Protein AF-A0A2J8XL67-F1 (afdb_monomer)

Solvent-accessible surface area (backbone atoms only — not comparable to full-atom values): 4742 Å² total; per-residue (Å²): 135,86,78,85,84,71,80,68,80,69,81,75,44,69,42,72,53,61,86,71,50,52,68,76,61,64,54,53,75,57,47,67,77,44,43,75,46,77,48,77,49,76,39,78,95,70,48,27,38,38,45,33,39,32,31,75,82,82,46,74,50,81,44,81,42,67,48,77,40,79,49,77,82,127

Secondary structure (DSSP, 8-state):
------------EEE--HHHHTTTTS-HHHHHHHEEEEEEEEEGGGTEEEEEEEETTS-EEEEEEE-SEEE---

Organism: Pongo abelii (NCBI:txid9601)

Mean predicted aligned error: 8.39 Å

Structure (mmCIF, N/CA/C/O backbone):
data_AF-A0A2J8XL67-F1
#
_entry.id   AF-A0A2J8XL67-F1
#
loop_
_atom_site.group_PDB
_atom_site.id
_atom_site.type_symbol
_atom_site.label_atom_id
_atom_site.label_alt_id
_atom_site.label_comp_id
_atom_site.label_asym_id
_atom_site.label_entity_id
_atom_site.label_seq_id
_atom_site.pdbx_PDB_ins_code
_atom_site.Cartn_x
_atom_site.Cartn_y
_atom_site.Cartn_z
_atom_site.occupancy
_atom_site.B_iso_or_equiv
_atom_site.auth_seq_id
_atom_site.auth_comp_id
_atom_site.auth_asym_id
_atom_site.auth_atom_id
_atom_site.pdbx_PDB_model_num
ATOM 1 N N . MET A 1 1 ? -28.131 -19.468 -17.170 1.00 34.56 1 MET A N 1
ATOM 2 C CA . MET A 1 1 ? -27.658 -19.796 -15.810 1.00 34.56 1 MET A CA 1
ATOM 3 C C . MET A 1 1 ? -26.420 -18.942 -15.602 1.00 34.56 1 MET A C 1
ATOM 5 O O . MET A 1 1 ? -25.484 -19.118 -16.364 1.00 34.56 1 MET A O 1
ATOM 9 N N . SER A 1 2 ? -26.617 -17.768 -14.987 1.00 39.56 2 SER A N 1
ATOM 10 C CA . SER A 1 2 ? -26.217 -17.440 -13.594 1.00 39.56 2 SER A CA 1
ATOM 11 C 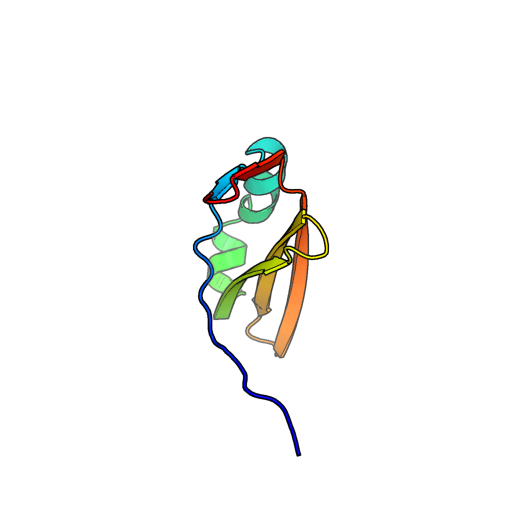C . SER A 1 2 ? -24.717 -17.105 -13.548 1.00 39.56 2 SER A C 1
ATOM 13 O O . SER A 1 2 ? -23.926 -17.899 -14.026 1.00 39.56 2 SER A O 1
ATOM 15 N N . GLU A 1 3 ? -24.248 -15.939 -13.115 1.00 41.00 3 GLU A N 1
ATOM 16 C CA . GLU A 1 3 ? -24.810 -14.928 -12.223 1.00 41.00 3 GLU A CA 1
ATOM 17 C C . GLU A 1 3 ? -24.504 -13.504 -12.700 1.00 41.00 3 GLU A C 1
ATOM 19 O O . GLU A 1 3 ? -23.513 -13.221 -13.365 1.00 41.00 3 GLU A O 1
ATOM 24 N N . ASN A 1 4 ? -25.420 -12.619 -12.329 1.00 42.72 4 ASN A N 1
ATOM 25 C CA . ASN A 1 4 ? -25.348 -11.176 -12.425 1.00 42.72 4 ASN A CA 1
ATOM 26 C C . ASN A 1 4 ? -24.147 -10.696 -11.588 1.00 42.72 4 ASN A C 1
ATOM 28 O O . ASN A 1 4 ? -24.240 -10.664 -10.359 1.00 42.72 4 ASN A O 1
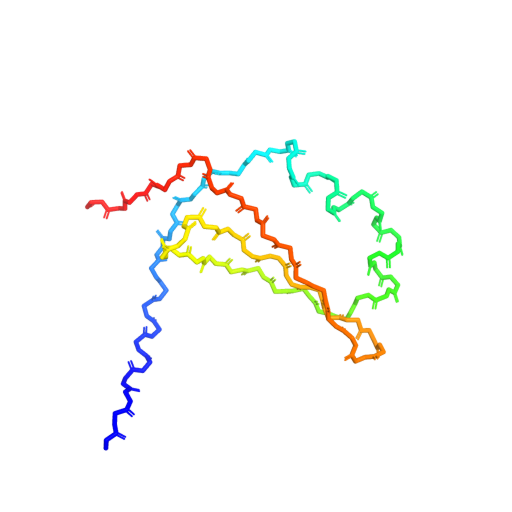ATOM 32 N N . GLU A 1 5 ? -23.026 -10.347 -12.225 1.00 46.22 5 GLU A N 1
ATOM 33 C CA . GLU A 1 5 ? -21.963 -9.567 -11.586 1.00 46.22 5 GLU A CA 1
ATOM 34 C C . GLU A 1 5 ? -22.526 -8.157 -11.381 1.00 46.22 5 GLU A C 1
ATOM 36 O O . GLU A 1 5 ? -22.348 -7.244 -12.185 1.00 46.22 5 GLU A O 1
ATOM 41 N N . LEU A 1 6 ? -23.345 -8.022 -10.336 1.00 46.66 6 LEU A N 1
ATOM 42 C CA . LEU A 1 6 ? -23.740 -6.743 -9.796 1.00 46.66 6 LEU A CA 1
ATOM 43 C C . LEU A 1 6 ? -22.443 -6.118 -9.284 1.00 46.66 6 LEU A C 1
ATOM 45 O O . LEU A 1 6 ? -22.057 -6.312 -8.131 1.00 46.66 6 LEU A O 1
ATOM 49 N N . ASP A 1 7 ? -21.788 -5.370 -10.169 1.00 48.66 7 ASP A N 1
ATOM 50 C CA . ASP A 1 7 ? -20.794 -4.343 -9.871 1.00 48.66 7 ASP A CA 1
ATOM 51 C C . ASP A 1 7 ? -21.488 -3.226 -9.067 1.00 48.66 7 ASP A C 1
ATOM 53 O O . ASP A 1 7 ? -21.551 -2.051 -9.419 1.00 48.66 7 ASP A O 1
ATOM 57 N N . THR A 1 8 ? -22.114 -3.601 -7.952 1.00 51.44 8 THR A N 1
ATOM 58 C CA . THR A 1 8 ? -22.317 -2.699 -6.841 1.00 51.44 8 THR A CA 1
ATOM 59 C C . THR A 1 8 ? -20.923 -2.451 -6.315 1.00 51.44 8 THR A C 1
ATOM 61 O O . THR A 1 8 ? -20.431 -3.161 -5.438 1.00 51.44 8 THR A O 1
ATOM 64 N N . THR A 1 9 ? -20.283 -1.426 -6.871 1.00 56.84 9 THR A N 1
ATOM 65 C CA . THR A 1 9 ? -19.260 -0.658 -6.177 1.00 56.84 9 THR A CA 1
ATOM 66 C C . THR A 1 9 ? -19.904 -0.159 -4.87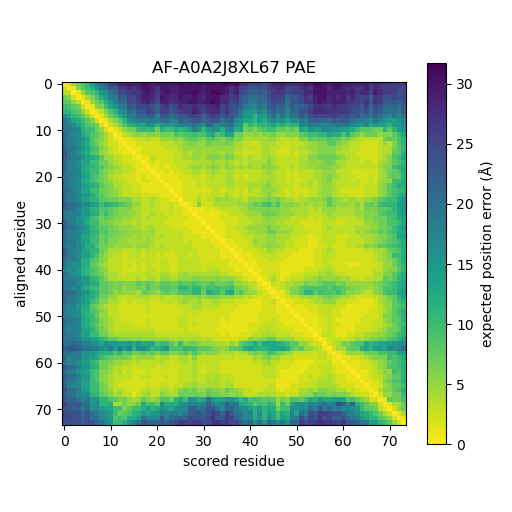5 1.00 56.84 9 THR A C 1
ATOM 68 O O . THR A 1 9 ? -20.430 0.951 -4.785 1.00 56.84 9 THR A O 1
ATOM 71 N N . LEU A 1 10 ? -19.978 -1.034 -3.868 1.00 64.69 10 LEU A N 1
ATOM 72 C CA . LEU A 1 10 ? -20.401 -0.684 -2.526 1.00 64.69 10 LEU A CA 1
ATOM 73 C C . LEU A 1 10 ? -19.314 0.247 -2.011 1.00 64.69 10 LEU A C 1
ATOM 75 O O . LEU A 1 10 ? -18.150 -0.141 -1.902 1.00 64.69 10 LEU A O 1
ATOM 79 N N . ASN A 1 11 ? -19.687 1.499 -1.763 1.00 68.19 11 ASN A N 1
ATOM 80 C CA . ASN A 1 11 ? -18.785 2.516 -1.248 1.00 68.19 11 ASN A CA 1
ATOM 81 C C . ASN A 1 11 ? -18.369 2.141 0.183 1.00 68.19 11 ASN A C 1
ATOM 83 O O . ASN A 1 11 ? -18.945 2.593 1.171 1.00 68.19 11 ASN A O 1
ATOM 87 N N . LEU A 1 12 ? -17.363 1.272 0.298 1.00 75.25 12 LEU A N 1
ATOM 88 C CA . LEU A 1 12 ? -16.839 0.819 1.573 1.00 75.25 12 LEU A CA 1
ATOM 89 C C . LEU A 1 12 ? -15.902 1.887 2.131 1.00 75.25 12 LEU A C 1
ATOM 91 O O . LEU A 1 12 ? -14.776 2.078 1.666 1.00 75.25 12 LEU A O 1
ATOM 95 N N . LYS A 1 13 ? -16.347 2.561 3.186 1.00 81.69 13 LYS A N 1
ATOM 96 C CA . LYS A 1 13 ? -15.460 3.392 3.993 1.00 81.69 13 LYS A CA 1
ATOM 97 C C . LYS A 1 13 ? -14.718 2.478 4.966 1.00 81.69 13 LYS A C 1
ATOM 99 O O . LYS A 1 13 ? -15.333 1.839 5.810 1.00 81.69 13 LYS A O 1
ATOM 104 N N . CYS A 1 14 ? -13.394 2.414 4.875 1.00 85.31 14 CYS A N 1
ATOM 105 C CA . CYS A 1 14 ? -12.579 1.634 5.805 1.00 85.31 14 CYS A CA 1
ATOM 106 C C . CYS A 1 14 ? -11.418 2.456 6.367 1.00 85.31 14 CYS A C 1
ATOM 108 O O . CYS A 1 14 ? -10.991 3.453 5.782 1.00 85.31 14 CYS A O 1
ATOM 110 N N . LYS A 1 15 ? -10.913 2.041 7.532 1.00 88.75 15 LYS A N 1
ATOM 111 C CA . LYS A 1 15 ? -9.691 2.594 8.128 1.00 88.75 15 LYS A CA 1
ATOM 112 C C . LYS A 1 15 ? -8.592 1.545 8.105 1.00 88.75 15 LYS A C 1
ATOM 114 O O . LYS A 1 15 ? -8.810 0.407 8.513 1.00 88.75 15 LYS A O 1
ATOM 119 N N . LEU A 1 16 ? -7.400 1.952 7.684 1.00 90.38 16 LEU A N 1
ATOM 120 C CA . LEU A 1 16 ? -6.207 1.112 7.663 1.00 90.38 16 LEU A CA 1
ATOM 121 C C . LEU A 1 16 ? -5.158 1.683 8.611 1.00 90.38 16 LEU A C 1
ATOM 123 O O . LEU A 1 16 ? -4.963 2.896 8.699 1.00 90.38 16 LEU A O 1
ATOM 127 N N . GLY A 1 17 ? -4.466 0.798 9.322 1.00 90.31 17 GLY A N 1
ATOM 12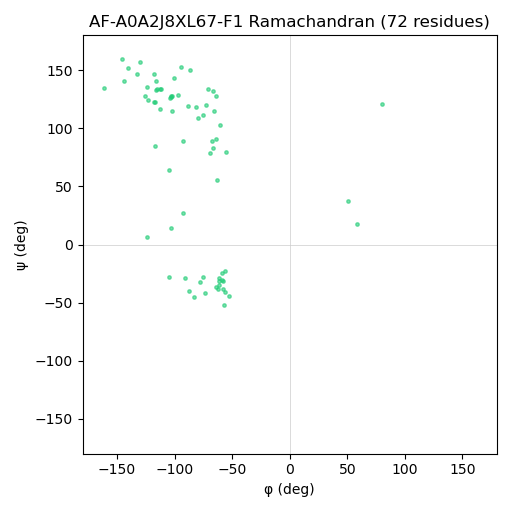8 C CA . GLY A 1 17 ? -3.353 1.189 10.173 1.00 90.31 17 GLY A CA 1
ATOM 129 C C . GLY A 1 17 ? -2.136 1.560 9.334 1.00 90.31 17 GLY A C 1
ATOM 130 O O . GLY A 1 17 ? -1.578 0.716 8.635 1.00 90.31 17 GLY A O 1
ATOM 131 N N . MET A 1 18 ? -1.656 2.798 9.464 1.00 90.25 18 MET A N 1
ATOM 132 C CA . MET A 1 18 ? -0.467 3.270 8.742 1.00 90.25 18 MET A CA 1
ATOM 133 C C . MET A 1 18 ? 0.777 2.412 9.049 1.00 90.25 18 MET A C 1
ATOM 135 O O . MET A 1 18 ? 1.607 2.176 8.176 1.00 90.25 18 MET A O 1
ATOM 139 N N . LYS A 1 19 ? 0.859 1.852 10.267 1.00 90.00 19 LYS A N 1
ATOM 140 C CA . LYS A 1 19 ? 1.917 0.913 10.684 1.00 90.00 19 LYS A CA 1
ATOM 141 C C . LYS A 1 19 ? 1.994 -0.346 9.810 1.00 90.00 19 LYS A C 1
ATOM 143 O O . LYS A 1 19 ? 3.083 -0.882 9.644 1.00 90.00 19 LYS A O 1
ATOM 148 N N . SER A 1 20 ? 0.868 -0.796 9.259 1.00 89.25 20 SER A N 1
ATOM 149 C CA . SER A 1 20 ? 0.791 -1.981 8.396 1.00 89.25 20 SER A CA 1
ATOM 150 C C . SER A 1 20 ? 0.971 -1.634 6.917 1.00 89.25 20 SER A C 1
ATOM 152 O O . SER A 1 20 ? 1.491 -2.447 6.164 1.00 89.25 20 SER A O 1
ATOM 154 N N . ILE A 1 21 ? 0.588 -0.420 6.507 1.00 91.06 21 ILE A N 1
ATOM 155 C CA . ILE A 1 21 ? 0.659 0.036 5.110 1.00 91.06 21 ILE A CA 1
ATOM 156 C C . ILE A 1 21 ? 2.050 0.554 4.731 1.00 91.06 21 ILE A C 1
ATOM 158 O O . ILE A 1 21 ? 2.569 0.196 3.679 1.00 91.06 21 ILE A O 1
ATOM 162 N N . LEU A 1 22 ? 2.689 1.370 5.573 1.00 90.81 22 LEU A N 1
ATOM 163 C CA . LEU A 1 22 ? 3.983 1.982 5.238 1.00 90.81 22 LEU A CA 1
ATOM 164 C C . LEU A 1 22 ? 5.081 0.970 4.866 1.00 90.81 22 LEU A C 1
ATOM 166 O O . LEU A 1 22 ? 5.816 1.235 3.916 1.00 90.81 22 LEU A O 1
ATOM 170 N N . PRO A 1 23 ? 5.220 -0.188 5.546 1.00 91.62 23 PRO A N 1
ATOM 171 C CA . PRO A 1 23 ? 6.230 -1.177 5.179 1.00 91.62 23 PRO A CA 1
ATOM 172 C C . PRO A 1 23 ? 6.047 -1.745 3.768 1.00 91.62 23 PRO A C 1
ATOM 174 O O . PRO A 1 23 ? 7.042 -2.048 3.116 1.00 91.62 23 PRO A O 1
ATOM 177 N N . ILE A 1 24 ? 4.804 -1.842 3.284 1.00 90.25 24 ILE A N 1
ATOM 178 C CA . ILE A 1 24 ? 4.471 -2.382 1.957 1.00 90.25 24 ILE A CA 1
ATOM 179 C C . ILE A 1 24 ? 5.059 -1.498 0.852 1.00 90.25 24 ILE A C 1
ATOM 181 O O . ILE A 1 24 ? 5.571 -1.995 -0.148 1.00 90.25 24 ILE A O 1
ATOM 185 N N . PHE A 1 25 ? 5.056 -0.185 1.073 1.00 89.38 25 PHE A N 1
ATOM 186 C CA . PHE A 1 25 ? 5.550 0.812 0.124 1.00 89.38 25 PHE A CA 1
ATOM 187 C C . PHE A 1 25 ? 6.937 1.359 0.494 1.00 89.38 25 PHE A C 1
ATOM 189 O O . PHE A 1 25 ? 7.372 2.361 -0.066 1.00 89.38 25 PHE A O 1
ATOM 196 N N . ARG A 1 26 ? 7.666 0.710 1.417 1.00 91.19 26 ARG A N 1
ATOM 197 C CA . ARG A 1 26 ? 8.975 1.190 1.901 1.00 91.19 26 ARG A CA 1
ATOM 198 C C . ARG A 1 26 ? 9.999 1.358 0.773 1.00 91.19 26 ARG A C 1
ATOM 200 O O . ARG A 1 26 ? 10.791 2.293 0.801 1.00 91.19 26 ARG A O 1
ATOM 207 N N . CYS A 1 27 ? 9.998 0.453 -0.205 1.00 88.19 27 CYS A N 1
ATOM 208 C CA . CYS A 1 27 ? 11.000 0.403 -1.271 1.00 88.19 27 CYS A CA 1
ATOM 209 C C . CYS A 1 27 ? 10.445 0.924 -2.605 1.00 88.19 27 CYS A C 1
ATOM 211 O O . CYS A 1 27 ? 10.369 0.172 -3.578 1.00 88.19 27 CYS A O 1
ATOM 213 N N . LEU A 1 28 ? 10.087 2.211 -2.659 1.00 88.75 28 LEU A N 1
ATOM 214 C CA . LEU A 1 28 ? 9.464 2.844 -3.833 1.00 88.75 28 LEU A CA 1
ATOM 215 C C . LEU A 1 28 ? 10.256 2.633 -5.134 1.00 88.75 28 LEU A C 1
ATOM 217 O O . LEU A 1 28 ? 9.676 2.226 -6.132 1.00 88.75 28 LEU A O 1
ATOM 221 N N . ASN A 1 29 ? 11.585 2.788 -5.103 1.00 91.62 29 ASN A N 1
ATOM 222 C CA . ASN A 1 29 ? 12.439 2.596 -6.286 1.00 91.62 29 ASN A CA 1
ATOM 223 C C . ASN A 1 29 ? 12.379 1.168 -6.852 1.00 91.62 29 ASN A C 1
ATOM 225 O O . ASN A 1 29 ? 12.490 0.963 -8.059 1.00 91.62 29 ASN A O 1
ATOM 229 N N . SER A 1 30 ? 12.245 0.165 -5.978 1.00 89.81 30 SER A N 1
ATOM 230 C CA . SER A 1 30 ? 12.083 -1.226 -6.409 1.00 89.81 30 SER A CA 1
ATOM 231 C C . SER A 1 30 ? 10.682 -1.445 -6.964 1.00 89.81 30 SER A C 1
ATOM 233 O O . SER A 1 30 ? 10.527 -2.084 -8.003 1.00 89.81 30 SER A O 1
ATOM 235 N N . LEU A 1 31 ? 9.677 -0.867 -6.303 1.00 90.44 31 LEU A N 1
ATOM 236 C CA . LEU A 1 31 ? 8.289 -0.939 -6.731 1.00 90.44 31 LEU A CA 1
ATOM 237 C C . LEU A 1 31 ? 8.137 -0.401 -8.162 1.00 90.44 31 LEU A C 1
ATOM 239 O O . LEU A 1 31 ? 7.663 -1.109 -9.040 1.00 90.44 31 LEU A O 1
ATOM 243 N N . GLU A 1 32 ? 8.649 0.802 -8.414 1.00 90.69 32 GLU A N 1
ATOM 244 C CA . GLU A 1 32 ? 8.561 1.497 -9.702 1.00 90.69 32 GLU A CA 1
ATOM 245 C C . GLU A 1 32 ? 9.263 0.747 -10.847 1.00 90.69 32 GLU A C 1
ATOM 247 O O . GLU A 1 32 ? 8.767 0.702 -11.973 1.00 90.69 32 GLU A O 1
ATOM 252 N N . ARG A 1 33 ? 10.417 0.124 -10.577 1.00 92.88 33 ARG A N 1
ATOM 253 C CA . ARG A 1 33 ? 11.179 -0.602 -11.608 1.00 92.88 33 ARG A CA 1
ATOM 254 C C . ARG A 1 33 ? 10.597 -1.972 -11.938 1.00 92.88 33 ARG A C 1
ATOM 256 O O . ARG A 1 33 ? 10.748 -2.427 -13.071 1.00 92.88 33 ARG A O 1
ATOM 263 N N . ASN A 1 34 ? 9.988 -2.637 -10.959 1.00 91.62 34 ASN A N 1
ATOM 264 C CA . ASN A 1 34 ? 9.623 -4.048 -11.070 1.00 91.62 34 ASN A CA 1
ATOM 265 C C . ASN A 1 34 ? 8.127 -4.281 -11.300 1.00 91.62 34 ASN A C 1
ATOM 267 O O . ASN A 1 34 ? 7.769 -5.293 -11.906 1.00 91.62 34 ASN A O 1
ATOM 271 N N . ILE A 1 35 ? 7.265 -3.378 -10.829 1.00 92.88 35 ILE A N 1
ATOM 272 C CA . ILE A 1 35 ? 5.813 -3.551 -10.884 1.00 92.88 35 ILE A CA 1
ATOM 273 C C . ILE A 1 35 ? 5.245 -2.825 -12.092 1.00 92.88 35 ILE A C 1
ATOM 275 O O . ILE A 1 35 ? 5.494 -1.648 -12.325 1.00 92.88 35 ILE A O 1
ATOM 279 N N . GLU A 1 36 ? 4.466 -3.565 -12.864 1.00 93.94 36 GLU A N 1
ATOM 280 C CA . GLU A 1 36 ? 3.713 -3.074 -14.010 1.00 93.94 36 GLU A CA 1
ATOM 281 C C . GLU A 1 36 ? 2.338 -2.552 -13.584 1.00 93.94 36 GLU A C 1
ATOM 283 O O . GLU A 1 36 ? 1.879 -1.518 -14.065 1.00 93.94 36 GLU A O 1
ATOM 288 N N . LYS A 1 37 ? 1.680 -3.251 -12.650 1.00 93.25 37 LYS A N 1
ATOM 289 C CA . LYS A 1 37 ? 0.338 -2.902 -12.177 1.00 93.25 37 LYS A CA 1
ATOM 290 C C . LYS A 1 37 ? 0.190 -3.181 -10.688 1.00 93.25 37 LYS A C 1
ATOM 292 O O . LYS A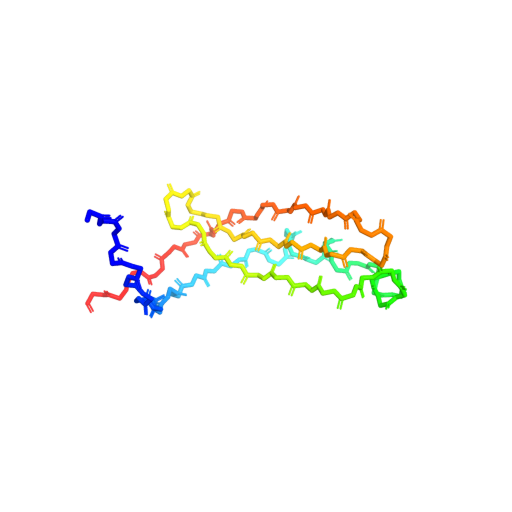 1 37 ? 0.638 -4.208 -10.191 1.00 93.25 37 LYS A O 1
ATOM 297 N N . CYS A 1 38 ? -0.499 -2.294 -9.981 1.00 93.25 38 CYS A N 1
ATOM 298 C CA . CYS A 1 38 ? -0.980 -2.533 -8.624 1.00 93.25 38 CYS A CA 1
ATOM 299 C C . CYS A 1 38 ? -2.513 -2.589 -8.655 1.00 93.25 38 CYS A C 1
ATOM 301 O O . CYS A 1 38 ? -3.143 -1.744 -9.294 1.00 93.25 38 CYS A O 1
ATOM 303 N N . ARG A 1 39 ? -3.119 -3.578 -7.997 1.00 93.81 39 ARG A N 1
ATOM 304 C CA . ARG A 1 39 ? -4.565 -3.625 -7.741 1.00 93.81 39 ARG A CA 1
ATOM 305 C C . ARG A 1 39 ? -4.797 -3.560 -6.245 1.00 93.81 39 ARG A C 1
ATOM 307 O O . ARG A 1 39 ? -4.161 -4.286 -5.489 1.00 93.81 39 ARG A O 1
ATOM 314 N N . ILE A 1 40 ? -5.722 -2.705 -5.840 1.00 92.81 40 ILE A N 1
ATOM 315 C CA . ILE A 1 40 ? -6.147 -2.579 -4.452 1.00 92.81 40 ILE A CA 1
ATOM 316 C C . ILE A 1 40 ? -7.645 -2.823 -4.436 1.00 92.81 40 ILE A C 1
ATOM 318 O O . ILE A 1 40 ? -8.378 -2.163 -5.169 1.00 92.81 40 ILE A O 1
ATOM 322 N N . PHE A 1 41 ? -8.086 -3.786 -3.636 1.00 90.19 41 PHE A N 1
ATOM 323 C CA . PHE A 1 41 ? -9.498 -4.120 -3.506 1.00 90.19 41 PHE A CA 1
ATOM 324 C C . PHE A 1 41 ? -9.821 -4.563 -2.085 1.00 90.19 41 PHE A C 1
ATOM 326 O O . PHE A 1 41 ? -8.943 -4.934 -1.305 1.00 90.19 41 PHE A O 1
ATOM 333 N N . THR A 1 42 ? -11.095 -4.493 -1.731 1.00 88.62 42 THR A N 1
ATOM 334 C CA . THR A 1 42 ? -11.594 -4.889 -0.418 1.00 88.62 42 THR A CA 1
ATOM 335 C C . THR A 1 42 ? -12.219 -6.274 -0.498 1.00 88.62 42 THR A C 1
ATOM 337 O O . THR A 1 42 ? -12.852 -6.652 -1.480 1.00 88.62 42 THR A O 1
ATOM 340 N N . ARG A 1 43 ? -12.028 -7.045 0.566 1.00 86.25 43 ARG A N 1
ATOM 341 C CA . ARG A 1 43 ? -12.681 -8.325 0.818 1.00 86.25 43 ARG A CA 1
ATOM 342 C C . ARG A 1 43 ? -13.515 -8.169 2.078 1.00 86.25 43 ARG A C 1
ATOM 344 O O . ARG A 1 43 ? -13.029 -8.424 3.183 1.00 86.25 43 ARG A O 1
ATOM 351 N N . SER A 1 44 ? -14.735 -7.662 1.905 1.00 76.56 44 SER A N 1
ATOM 352 C CA . SER A 1 44 ? -15.675 -7.407 3.005 1.00 76.56 44 SER A CA 1
ATOM 353 C C . SER A 1 44 ? -16.043 -8.685 3.760 1.00 76.56 44 SER A C 1
ATOM 355 O O . SER A 1 44 ? -16.228 -8.645 4.967 1.00 76.56 44 SER A O 1
ATOM 357 N N . ASP A 1 45 ? -16.021 -9.845 3.094 1.00 79.25 45 ASP A N 1
ATOM 358 C CA . ASP A 1 45 ? -16.188 -11.163 3.725 1.00 79.25 45 ASP A CA 1
ATOM 359 C C . ASP A 1 45 ? -15.128 -11.464 4.799 1.00 79.25 45 ASP A C 1
ATOM 361 O O . ASP A 1 45 ? -15.358 -12.279 5.690 1.00 79.25 45 ASP A O 1
ATOM 365 N N . LYS A 1 46 ? -13.956 -10.824 4.714 1.00 80.38 46 LYS A N 1
ATOM 366 C CA . LYS A 1 46 ? -12.798 -11.095 5.580 1.00 80.38 46 LYS A CA 1
ATOM 367 C C . LYS A 1 46 ? -12.287 -9.872 6.329 1.00 80.38 46 LYS A C 1
ATOM 369 O O . LYS A 1 46 ? -11.224 -9.955 6.941 1.00 80.38 46 LYS A O 1
ATOM 374 N N . CYS A 1 47 ? -12.984 -8.743 6.248 1.00 86.88 47 CYS A N 1
ATOM 375 C CA . CYS A 1 47 ? -12.532 -7.462 6.783 1.00 86.88 47 CYS A CA 1
ATOM 376 C C . CYS A 1 47 ? -11.095 -7.094 6.331 1.00 86.88 47 CYS A C 1
ATOM 378 O O . CYS A 1 47 ? -10.297 -6.571 7.114 1.00 86.88 47 CY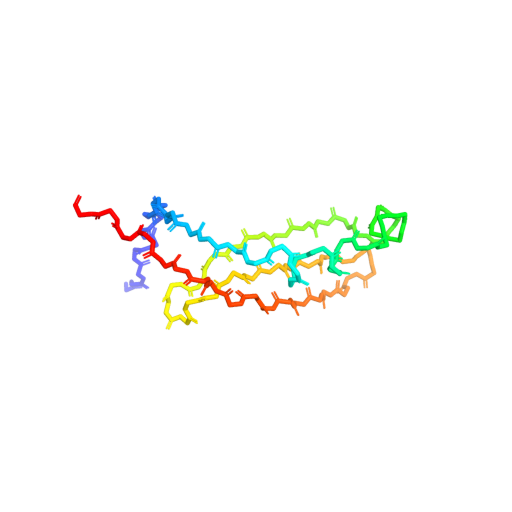S A O 1
ATOM 380 N N . LYS A 1 48 ? -10.725 -7.412 5.082 1.00 90.06 48 LYS A N 1
ATOM 381 C CA . LYS A 1 48 ? -9.365 -7.222 4.547 1.00 90.06 48 LYS A CA 1
ATOM 382 C C . LYS A 1 48 ? -9.332 -6.259 3.367 1.00 90.06 48 LYS A C 1
ATOM 384 O O . LYS A 1 48 ? -10.233 -6.244 2.535 1.00 90.06 48 LYS A O 1
ATOM 389 N N . VAL A 1 49 ? -8.243 -5.508 3.263 1.00 91.75 49 VAL A N 1
ATOM 390 C CA . VAL A 1 49 ? -7.810 -4.842 2.033 1.00 91.75 49 VAL A CA 1
ATOM 391 C C . VAL A 1 49 ? -6.681 -5.662 1.440 1.00 91.75 49 VAL A C 1
ATOM 393 O O . VAL A 1 49 ? -5.708 -5.978 2.122 1.00 91.75 49 VAL A O 1
ATOM 396 N N . VAL A 1 50 ? -6.824 -6.012 0.172 1.00 92.75 50 VAL A N 1
ATOM 397 C CA . VAL A 1 50 ? -5.836 -6.768 -0.581 1.00 92.75 50 VAL A CA 1
ATOM 398 C C . VAL A 1 50 ? -5.084 -5.810 -1.491 1.00 92.75 50 VAL A C 1
ATOM 400 O O . VAL A 1 50 ? -5.693 -5.049 -2.243 1.00 92.75 50 VAL A O 1
ATOM 403 N N . ILE A 1 51 ? -3.757 -5.845 -1.410 1.00 94.75 51 ILE A N 1
ATOM 404 C CA . ILE A 1 51 ? -2.846 -5.116 -2.290 1.00 94.75 51 ILE A CA 1
ATOM 405 C C . ILE A 1 51 ? -2.105 -6.156 -3.118 1.00 94.75 51 ILE A C 1
ATOM 407 O O . ILE A 1 51 ? -1.366 -6.982 -2.583 1.00 94.75 51 ILE A O 1
ATOM 411 N N . GLN A 1 52 ? -2.310 -6.115 -4.425 1.00 94.81 52 GLN A N 1
ATOM 412 C CA . GLN A 1 52 ? -1.756 -7.074 -5.362 1.00 94.81 52 GLN A CA 1
ATOM 413 C C . GLN A 1 52 ? -0.816 -6.376 -6.337 1.00 94.81 52 GLN A C 1
ATOM 415 O O . GLN A 1 52 ? -1.213 -5.460 -7.060 1.00 94.81 52 GLN A O 1
ATOM 420 N N . PHE A 1 53 ? 0.429 -6.833 -6.373 1.00 94.75 53 PHE A N 1
ATOM 421 C CA . PHE A 1 53 ? 1.458 -6.330 -7.269 1.00 94.75 53 PHE A CA 1
ATOM 422 C C . PHE A 1 53 ? 1.666 -7.293 -8.429 1.00 94.75 53 PHE A C 1
ATOM 424 O O . PHE A 1 53 ? 1.927 -8.472 -8.214 1.00 94.75 53 PHE A O 1
ATOM 431 N N . PHE A 1 54 ? 1.593 -6.775 -9.648 1.00 93.62 54 PHE A N 1
ATOM 432 C CA . PHE A 1 54 ? 1.896 -7.489 -10.881 1.00 93.62 54 PHE A CA 1
ATOM 433 C C . PHE A 1 54 ? 3.282 -7.070 -11.352 1.00 93.62 54 PHE A C 1
ATOM 435 O O . PHE A 1 54 ? 3.504 -5.904 -11.683 1.00 93.62 54 PHE A O 1
ATOM 442 N N . TYR A 1 55 ? 4.216 -8.010 -11.356 1.00 93.00 55 TYR A N 1
ATOM 443 C CA . TYR A 1 55 ? 5.591 -7.793 -11.772 1.00 93.00 55 TYR A CA 1
ATOM 444 C C . TYR A 1 55 ? 5.731 -7.977 -13.279 1.00 93.00 55 TYR A C 1
ATOM 446 O O . TYR A 1 55 ? 5.076 -8.830 -13.876 1.00 93.00 55 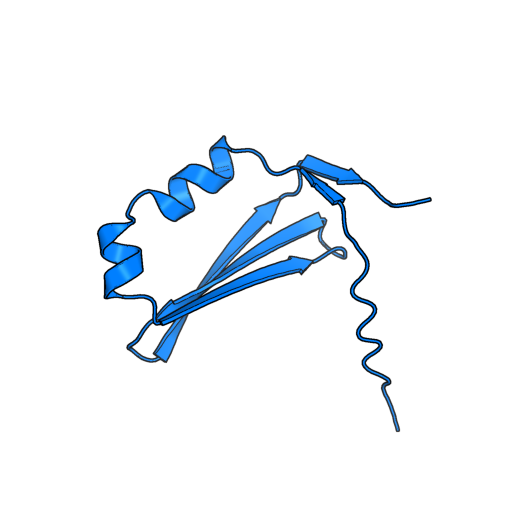TYR A O 1
ATOM 454 N N . ARG A 1 56 ? 6.681 -7.252 -13.872 1.00 90.00 56 ARG A N 1
ATOM 455 C CA . ARG A 1 56 ? 7.004 -7.329 -15.309 1.00 90.00 56 ARG A CA 1
ATOM 456 C C . ARG A 1 56 ? 7.361 -8.739 -15.799 1.00 90.00 56 ARG A C 1
ATOM 458 O O . ARG A 1 56 ? 7.245 -9.029 -16.981 1.00 90.00 56 ARG A O 1
ATOM 465 N N . HIS A 1 57 ? 7.792 -9.624 -14.902 1.00 86.69 57 HIS A N 1
ATOM 466 C CA . HIS A 1 57 ? 8.168 -11.007 -15.214 1.00 86.69 57 HIS A CA 1
ATOM 467 C C . HIS A 1 57 ? 7.009 -12.009 -15.052 1.00 86.69 57 HIS A C 1
ATOM 469 O O . HIS A 1 57 ? 7.249 -13.176 -14.766 1.00 86.69 57 HIS A O 1
ATOM 475 N N . ALA A 1 58 ? 5.760 -11.551 -15.210 1.00 79.44 58 ALA A N 1
ATOM 476 C CA . ALA A 1 58 ? 4.531 -12.345 -15.076 1.00 79.44 58 ALA A CA 1
ATOM 477 C C . ALA A 1 58 ? 4.327 -13.018 -13.700 1.00 79.44 58 ALA A C 1
ATOM 479 O O . ALA A 1 58 ? 3.499 -13.915 -13.555 1.00 79.44 58 ALA A O 1
ATOM 480 N N . THR A 1 59 ? 5.039 -12.552 -12.673 1.00 89.81 59 THR A N 1
ATOM 481 C CA . THR A 1 59 ? 4.818 -12.945 -11.276 1.00 89.81 59 THR A CA 1
ATOM 482 C C . THR A 1 59 ? 3.891 -11.943 -10.602 1.00 89.81 59 THR A C 1
ATOM 484 O O . THR A 1 59 ? 3.857 -10.763 -10.948 1.00 89.81 59 THR A O 1
ATOM 487 N N . TRP A 1 60 ? 3.165 -12.393 -9.591 1.00 92.56 60 TRP A N 1
ATOM 488 C CA . TRP A 1 60 ? 2.316 -11.551 -8.763 1.00 92.56 60 TRP A CA 1
ATOM 489 C C . TRP A 1 60 ? 2.542 -11.832 -7.281 1.00 92.56 60 TRP A C 1
ATOM 491 O O . TRP A 1 60 ? 2.861 -12.957 -6.894 1.00 92.56 60 TRP A O 1
ATOM 501 N N . MET A 1 61 ? 2.407 -10.791 -6.465 1.00 92.62 61 MET A N 1
ATOM 502 C CA . MET A 1 61 ? 2.469 -10.876 -5.009 1.00 92.62 61 MET A CA 1
ATOM 503 C C . MET A 1 61 ? 1.187 -10.295 -4.428 1.00 92.62 61 MET A C 1
ATOM 505 O O . MET A 1 61 ? 0.753 -9.224 -4.849 1.00 92.62 61 MET A O 1
ATOM 509 N N . GLU A 1 62 ? 0.614 -10.986 -3.448 1.00 94.19 62 GLU A N 1
ATOM 510 C CA . GLU A 1 62 ? -0.590 -10.560 -2.744 1.00 94.19 62 GLU A CA 1
ATOM 511 C C . GLU A 1 62 ? -0.276 -10.275 -1.276 1.00 94.19 62 GLU A C 1
ATOM 513 O O . GLU A 1 62 ? 0.408 -11.049 -0.605 1.00 94.19 62 GLU A O 1
ATOM 518 N N . LEU A 1 63 ? -0.773 -9.144 -0.786 1.00 93.06 63 LEU A N 1
ATOM 519 C CA . LEU A 1 63 ? -0.647 -8.716 0.597 1.00 93.06 63 LEU A CA 1
ATOM 520 C C . LEU A 1 63 ? -2.035 -8.433 1.154 1.00 93.06 63 LEU A C 1
ATOM 522 O O . LEU A 1 63 ? -2.795 -7.653 0.583 1.00 93.06 63 LEU A O 1
ATOM 526 N N . GLU A 1 64 ? -2.341 -9.032 2.298 1.00 92.62 64 GLU A N 1
ATOM 527 C CA . GLU A 1 64 ? -3.594 -8.812 3.008 1.00 92.62 64 GLU A CA 1
ATOM 528 C C . GLU A 1 64 ? -3.367 -7.901 4.217 1.00 92.62 64 GLU A C 1
ATOM 530 O O . GLU A 1 64 ? -2.541 -8.183 5.087 1.00 92.62 64 GLU A O 1
ATOM 535 N N . VAL A 1 65 ? -4.132 -6.814 4.294 1.00 92.19 65 VAL A N 1
ATOM 536 C CA . VAL A 1 65 ? -4.109 -5.867 5.410 1.00 92.19 65 VAL A CA 1
ATOM 537 C C . VAL A 1 65 ? -5.47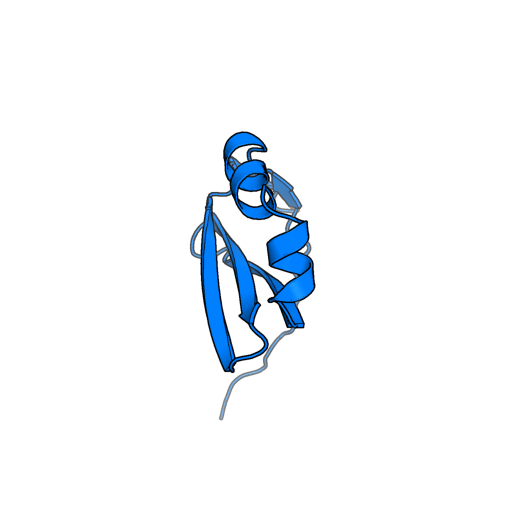3 -5.853 6.078 1.00 92.19 65 VAL A C 1
ATOM 539 O O . VAL A 1 65 ? -6.486 -5.566 5.445 1.00 92.19 65 VAL A O 1
ATOM 542 N N . THR A 1 66 ? -5.508 -6.144 7.375 1.00 91.50 66 THR A N 1
ATOM 543 C CA . THR A 1 66 ? -6.746 -6.111 8.156 1.00 91.50 66 THR A CA 1
ATOM 544 C C . THR A 1 66 ? -7.276 -4.682 8.274 1.00 91.50 66 THR A C 1
ATOM 546 O O . THR A 1 66 ? -6.535 -3.752 8.611 1.00 91.50 66 THR A O 1
ATOM 549 N N . MET A 1 67 ? -8.571 -4.509 8.020 1.00 89.44 67 MET A N 1
ATOM 550 C CA . MET A 1 67 ? -9.277 -3.254 8.252 1.00 89.44 67 MET A CA 1
ATOM 551 C C . MET A 1 67 ? -9.434 -3.027 9.759 1.00 89.44 67 MET A C 1
ATOM 553 O O . MET A 1 67 ? -9.821 -3.925 10.498 1.00 89.44 67 MET A O 1
ATOM 557 N N . LEU A 1 68 ? -9.138 -1.813 10.227 1.00 83.00 68 LEU A N 1
ATOM 558 C CA . LEU A 1 68 ? -9.330 -1.437 11.633 1.00 83.00 68 LEU A CA 1
ATOM 559 C C . LEU A 1 68 ? -10.806 -1.193 11.964 1.00 83.00 68 LEU A C 1
ATOM 561 O O . LEU A 1 68 ? -11.219 -1.339 13.109 1.00 83.00 68 LEU A O 1
ATOM 565 N N . SER A 1 69 ? -11.586 -0.779 10.967 1.00 75.56 69 SER A N 1
ATOM 566 C CA . SER A 1 69 ? -13.032 -0.603 11.068 1.00 75.56 69 SER A CA 1
ATOM 567 C C . SER A 1 69 ? -13.642 -0.581 9.673 1.00 75.56 69 SER A C 1
ATOM 569 O O . SER A 1 69 ? -13.148 0.156 8.809 1.00 75.56 69 SER A O 1
ATOM 571 N N . GLU A 1 70 ? -14.738 -1.304 9.487 1.00 63.78 70 GLU A N 1
ATOM 572 C CA . GLU A 1 70 ? -15.657 -1.114 8.368 1.00 63.78 70 GLU A CA 1
ATOM 573 C C . GLU A 1 70 ? -16.693 -0.066 8.781 1.00 63.78 70 GLU A C 1
ATOM 575 O O . GLU A 1 70 ?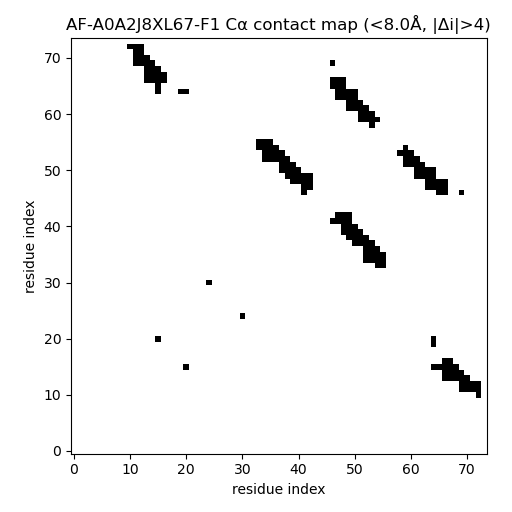 -17.398 -0.220 9.776 1.00 63.78 70 GLU A O 1
ATOM 580 N N . ILE A 1 71 ? -16.752 1.046 8.057 1.00 63.03 71 ILE A N 1
ATOM 581 C CA . ILE A 1 71 ? -17.801 2.048 8.218 1.00 63.03 71 ILE A CA 1
ATOM 582 C C . ILE A 1 71 ? -18.876 1.663 7.205 1.00 63.03 71 ILE A C 1
ATOM 584 O O . ILE A 1 71 ? -18.828 2.070 6.043 1.00 63.03 71 ILE A O 1
ATOM 588 N N . SER A 1 72 ? -19.807 0.819 7.647 1.00 57.41 72 SER A N 1
ATOM 589 C CA . SER A 1 72 ? -20.994 0.484 6.864 1.00 57.41 72 SER A CA 1
ATOM 590 C C . SER A 1 72 ? -21.837 1.749 6.690 1.00 57.41 72 SER A C 1
ATOM 592 O O . SER A 1 72 ? -22.106 2.450 7.670 1.00 57.41 72 SER A O 1
ATOM 594 N N . GLN A 1 73 ? -22.205 2.090 5.454 1.00 51.28 73 GLN A N 1
ATOM 595 C CA . GLN A 1 73 ? -23.203 3.131 5.224 1.00 51.28 73 GLN A CA 1
ATOM 596 C C . GLN A 1 73 ? -24.570 2.526 5.560 1.00 51.28 73 GLN A C 1
ATOM 598 O O . GLN A 1 73 ? -25.004 1.596 4.885 1.00 51.28 73 GLN A O 1
ATOM 603 N N . ALA A 1 74 ? -25.175 3.010 6.648 1.00 42.38 74 ALA A N 1
ATOM 604 C CA . ALA A 1 74 ? -26.584 2.794 6.968 1.00 42.38 74 ALA A CA 1
ATOM 605 C C . ALA A 1 74 ? -27.479 3.639 6.054 1.00 42.38 74 ALA A C 1
ATOM 607 O O . ALA A 1 74 ? -27.030 4.748 5.671 1.00 42.38 74 ALA A O 1
#

InterPro domains:
  IPR007268 Rad9/Ddc1 [PF04139] (4-58)
  IPR007268 Rad9/Ddc1 [PTHR15237] (8-57)

pLDDT: mean 81.14, std 16.94, range [34.56, 94.81]

Foldseek 3Di:
DDDDPPPPPQVKDFAFDPVQVCVVCVCVVCLVVFFPDWDWDDDPVQQWIWIKTQGPVRDIDIDITHTPDTPHDD

Nearest PDB structures (foldseek):
  3a1j-assembly1_A  TM=8.672E-01  e=5.515E-03  Homo sapiens
  8u6g-assembly1_A  TM=6.928E-01  e=1.256E+00  Human immunodeficiency virus type 1 BH10
  2vg6-assembly1_A  TM=6.672E-01  e=1.803E+00  Human immunodeficiency virus 1
  1jlc-assembly1_A  TM=6.176E-01  e=2.296E+00  HIV-1 M:B_HXB2R
  6ww7-assembly1_A  TM=4.931E-01  e=5.028E+00  Homo sapiens

Radius of gyration: 14.88 Å; Cα contacts (8 Å, |Δi|>4): 94; chains: 1; bounding box: 40×23×27 Å

Sequence (74 aa):
MSENELDTTLNLKCKLGMKSILPIFRCLNSLERNIEKCRIFTRSDKCKVVIQFFYRHATWMELEVTMLSEISQA